Protein AF-A0A6V7JBJ7-F1 (afdb_monomer)

InterPro domains:
  IPR001464 Annexin [PR00196] (6-22)
  IPR001464 Annexin [PR00196] (33-54)
  IPR018502 Annexin repeat [PF00191] (28-67)
  IPR018502 Annexin repeat [PS51897] (1-23)
  IPR018502 Annexin repeat [PS51897] (24-68)
  IPR037104 Annexin superfamily [G3DSA:1.10.220.10] (25-68)
  IPR037104 Annexin superfamily [SSF47874] (1-67)

Foldseek 3Di:
DVLVVLVVPDDDPVSVVVNLVVDDPLLSLLVLCCVQPVDDHGPVVSVCVDVVPDDPVSVVSNVVNNVD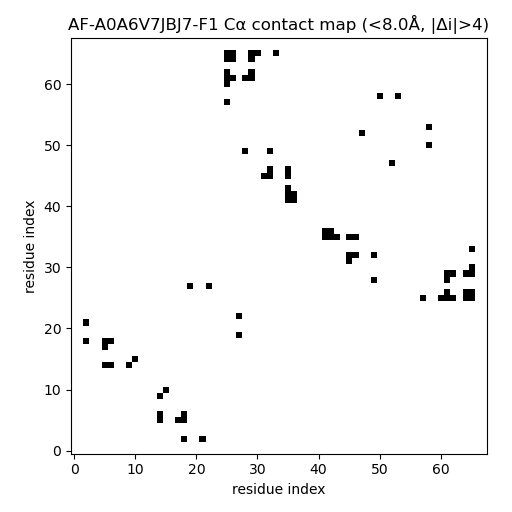

Structure (mmCIF, N/CA/C/O backbone):
data_AF-A0A6V7JBJ7-F1
#
_entry.id   AF-A0A6V7JBJ7-F1
#
loop_
_atom_site.group_PDB
_atom_site.id
_atom_site.type_symbol
_atom_site.label_atom_id
_atom_site.label_alt_id
_atom_site.label_comp_id
_atom_site.label_asym_id
_atom_site.label_entity_id
_atom_site.label_seq_id
_atom_site.pdbx_PDB_ins_code
_atom_site.Cartn_x
_atom_site.Cartn_y
_atom_site.Cartn_z
_atom_site.occupancy
_atom_site.B_iso_or_equiv
_atom_site.auth_seq_id
_atom_site.auth_comp_id
_atom_site.auth_asym_id
_atom_site.auth_atom_id
_atom_site.pdbx_PDB_model_num
ATOM 1 N N . GLU A 1 1 ? -6.948 -3.806 18.475 1.00 81.69 1 GLU A N 1
ATOM 2 C CA . GLU A 1 1 ? -7.227 -2.705 19.417 1.00 81.69 1 GLU A CA 1
ATOM 3 C C . GLU A 1 1 ? -7.075 -1.355 18.726 1.00 81.69 1 GLU A C 1
ATOM 5 O O . GLU A 1 1 ? -8.037 -0.963 18.092 1.00 81.69 1 GLU A O 1
ATOM 10 N N . LEU A 1 2 ? -5.890 -0.740 18.623 1.00 92.62 2 LEU A N 1
ATOM 11 C CA . LEU A 1 2 ? -5.780 0.644 18.119 1.00 92.62 2 LEU A CA 1
ATOM 12 C C . LEU A 1 2 ? -6.390 0.922 16.725 1.00 92.62 2 LEU A C 1
ATOM 14 O O . LEU A 1 2 ? -7.147 1.870 16.580 1.00 92.62 2 LEU A O 1
ATOM 18 N N . ILE A 1 3 ? -6.126 0.103 15.696 1.00 94.06 3 ILE A N 1
ATOM 19 C CA . ILE A 1 3 ? -6.730 0.317 14.358 1.00 94.06 3 ILE A CA 1
ATOM 20 C C . ILE A 1 3 ? -8.262 0.229 14.413 1.00 94.06 3 ILE A C 1
ATOM 22 O O . ILE A 1 3 ? -8.946 0.948 13.695 1.00 94.06 3 ILE A O 1
ATOM 26 N N . LYS A 1 4 ? -8.807 -0.654 15.254 1.00 95.12 4 LYS A N 1
ATOM 27 C CA . LYS A 1 4 ? -10.255 -0.814 15.403 1.00 95.12 4 LYS A CA 1
ATOM 28 C C . LYS A 1 4 ? -10.867 0.431 16.044 1.00 95.12 4 LYS A C 1
ATOM 30 O O . LYS A 1 4 ? -11.896 0.884 15.563 1.00 95.12 4 LYS A O 1
ATOM 35 N N . ASP A 1 5 ? -10.208 0.979 17.060 1.00 96.69 5 ASP A N 1
ATOM 36 C CA . ASP A 1 5 ? -10.659 2.193 17.744 1.00 96.69 5 ASP A CA 1
ATOM 37 C C . ASP A 1 5 ? -10.594 3.404 16.801 1.00 96.69 5 ASP A C 1
ATOM 39 O O . ASP A 1 5 ? -11.537 4.181 16.710 1.00 96.69 5 ASP A O 1
ATOM 43 N N . LEU A 1 6 ? -9.527 3.524 16.000 1.00 96.50 6 LEU A N 1
ATOM 44 C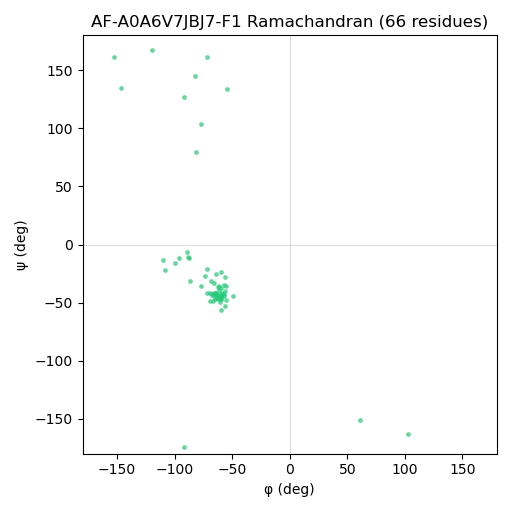 CA . LEU A 1 6 ? -9.439 4.572 14.978 1.00 96.50 6 LEU A CA 1
ATOM 45 C C . LEU A 1 6 ? -10.614 4.499 13.991 1.00 96.50 6 LEU A C 1
ATOM 47 O O . LEU A 1 6 ? -11.211 5.527 13.684 1.00 96.50 6 LEU A O 1
ATOM 51 N N . LYS A 1 7 ? -10.989 3.293 13.553 1.00 96.12 7 LYS A N 1
ATOM 52 C CA . LYS A 1 7 ? -12.130 3.078 12.649 1.00 96.12 7 LYS A CA 1
ATOM 53 C C . LYS A 1 7 ? -13.504 3.288 13.292 1.00 96.12 7 LYS A C 1
ATOM 55 O O . LYS A 1 7 ? -14.477 3.451 12.567 1.00 96.12 7 LYS A O 1
ATOM 60 N N . SER A 1 8 ? -13.629 3.223 14.621 1.00 97.50 8 SER A N 1
ATOM 61 C CA . SER A 1 8 ? -14.907 3.510 15.292 1.00 97.50 8 SER A CA 1
ATOM 62 C C . SER A 1 8 ? -15.091 4.995 15.586 1.00 97.50 8 SER A C 1
ATOM 64 O O . SER A 1 8 ? -16.223 5.472 15.579 1.00 97.50 8 SER A O 1
ATOM 66 N N . GLU A 1 9 ? -13.993 5.715 15.833 1.00 97.69 9 GLU A N 1
ATOM 67 C CA . GLU A 1 9 ? -14.022 7.116 16.271 1.00 97.69 9 GLU A CA 1
ATOM 68 C C . GLU A 1 9 ? -13.776 8.135 15.148 1.00 97.69 9 GLU A C 1
ATOM 70 O O . GLU A 1 9 ? -14.041 9.325 15.325 1.00 97.69 9 GLU A O 1
ATOM 75 N N . THR A 1 10 ? -13.247 7.709 13.999 1.00 98.06 10 THR A N 1
ATOM 76 C CA . THR A 1 10 ? -12.981 8.592 12.850 1.00 98.06 10 THR A CA 1
ATOM 77 C C . THR A 1 10 ? -13.772 8.151 11.621 1.00 98.06 10 THR A C 1
ATOM 79 O O . THR A 1 10 ? -14.423 7.115 11.649 1.00 98.06 10 THR A O 1
ATOM 82 N N . SER A 1 11 ? -13.829 8.992 10.582 1.00 97.56 11 SER A N 1
ATOM 83 C CA . SER A 1 11 ? -14.507 8.645 9.325 1.00 97.56 11 SER A CA 1
ATOM 84 C C . SER A 1 11 ? -13.926 9.385 8.118 1.00 97.56 11 SER A C 1
ATOM 86 O O . SER A 1 11 ? -13.257 10.417 8.256 1.00 97.56 11 SER A O 1
ATOM 88 N N . GLY A 1 12 ? -14.202 8.853 6.924 1.00 97.56 12 GLY A N 1
ATOM 89 C CA . GLY A 1 12 ? -13.779 9.417 5.640 1.00 97.56 12 GLY A CA 1
ATOM 90 C C . GLY A 1 12 ? -12.257 9.503 5.500 1.00 97.56 12 GLY A C 1
ATOM 91 O O . GLY A 1 12 ? -11.520 8.752 6.131 1.00 97.56 12 GLY A O 1
ATOM 92 N N . ASN A 1 13 ? -11.776 10.482 4.728 1.00 97.62 13 ASN A N 1
ATOM 93 C CA . ASN A 1 13 ? -10.349 10.620 4.405 1.00 97.62 13 ASN A CA 1
ATOM 94 C C . ASN A 1 13 ? -9.430 10.710 5.638 1.00 97.62 13 ASN A C 1
ATOM 96 O O . ASN A 1 13 ? -8.252 10.365 5.560 1.00 97.62 13 ASN A O 1
ATOM 100 N N . PHE A 1 14 ? -9.938 11.210 6.770 1.00 97.56 14 PHE A N 1
ATOM 101 C CA . PHE A 1 14 ? -9.155 11.288 8.001 1.00 97.56 14 PHE A CA 1
ATOM 102 C C . PHE A 1 14 ? -8.937 9.905 8.624 1.00 97.56 14 PHE A C 1
ATOM 104 O O . PHE A 1 14 ? -7.817 9.600 9.029 1.00 97.56 14 PHE 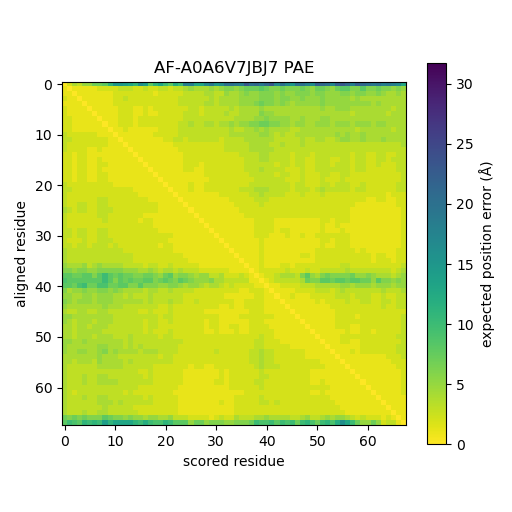A O 1
ATOM 111 N N . GLU A 1 15 ? -9.968 9.056 8.641 1.00 97.56 15 GLU A N 1
ATOM 112 C CA . GLU A 1 15 ? -9.834 7.654 9.056 1.00 97.56 15 GLU A CA 1
ATOM 113 C C . GLU A 1 15 ? -8.853 6.916 8.149 1.00 97.56 15 GLU A C 1
ATOM 115 O O . GLU A 1 15 ? -7.918 6.281 8.640 1.00 97.56 15 GLU A O 1
ATOM 120 N N . ASP A 1 16 ? -9.030 7.049 6.833 1.00 96.62 16 ASP A N 1
ATOM 121 C CA . ASP A 1 16 ? -8.202 6.357 5.846 1.00 96.62 16 ASP A CA 1
ATOM 122 C C . ASP A 1 16 ? -6.719 6.689 6.028 1.00 96.62 16 ASP A C 1
ATOM 124 O O . ASP A 1 16 ? -5.879 5.785 6.065 1.00 96.62 16 ASP A O 1
ATOM 128 N N . LEU A 1 17 ? -6.397 7.972 6.234 1.00 97.25 17 LEU A N 1
ATOM 129 C CA . LEU A 1 17 ? -5.032 8.420 6.496 1.00 97.25 17 LEU A CA 1
ATOM 130 C C . LEU A 1 17 ? -4.473 7.825 7.794 1.00 97.25 17 LEU A C 1
ATOM 132 O O . LEU A 1 17 ? -3.349 7.322 7.801 1.00 97.25 17 LEU A O 1
ATOM 136 N N . LEU A 1 18 ? -5.229 7.862 8.893 1.00 97.62 18 LEU A N 1
ATOM 137 C CA . LEU A 1 18 ? -4.756 7.330 10.174 1.00 97.62 18 LEU A CA 1
ATOM 138 C C . LEU A 1 18 ? -4.527 5.819 10.101 1.00 97.62 18 LEU A C 1
ATOM 140 O O . LEU A 1 18 ? -3.510 5.324 10.586 1.00 97.62 18 LEU A O 1
ATOM 144 N N . VAL A 1 19 ? -5.429 5.082 9.454 1.00 96.69 19 VAL A N 1
ATOM 145 C CA . VAL A 1 19 ? -5.268 3.639 9.245 1.00 96.69 19 VAL A CA 1
ATOM 146 C C . VAL A 1 19 ? -4.060 3.355 8.349 1.00 96.69 19 VAL A C 1
ATOM 148 O O . VAL A 1 19 ? -3.282 2.449 8.662 1.00 96.69 19 VAL A O 1
ATOM 151 N N . ALA A 1 20 ? -3.852 4.137 7.286 1.00 96.81 20 ALA A N 1
ATOM 152 C CA . ALA A 1 20 ? -2.681 4.020 6.417 1.00 96.81 20 ALA A CA 1
ATOM 153 C C . ALA A 1 20 ? -1.372 4.229 7.194 1.00 96.81 20 ALA A C 1
ATOM 155 O O . ALA A 1 20 ? -0.473 3.396 7.108 1.00 96.81 20 ALA A O 1
ATOM 156 N N . MET A 1 21 ? -1.295 5.267 8.034 1.00 96.62 21 MET A N 1
ATOM 157 C CA . MET A 1 21 ? -0.111 5.552 8.859 1.00 96.62 21 MET A CA 1
ATOM 158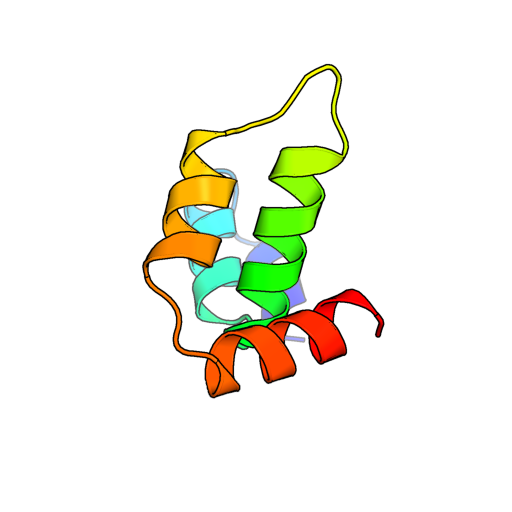 C C . MET A 1 21 ? 0.193 4.463 9.897 1.00 96.62 21 MET A C 1
ATOM 160 O O . MET A 1 21 ? 1.341 4.309 10.310 1.00 96.62 21 MET A O 1
ATOM 164 N N . MET A 1 22 ? -0.818 3.699 10.315 1.00 96.25 22 MET A N 1
ATOM 165 C CA . MET A 1 22 ? -0.664 2.577 11.245 1.00 96.25 22 MET A CA 1
ATOM 166 C C . MET A 1 22 ? -0.381 1.240 10.545 1.00 96.25 22 MET A C 1
ATOM 168 O O . MET A 1 22 ? -0.123 0.240 11.219 1.00 96.25 22 MET A O 1
ATOM 172 N N . THR A 1 23 ? -0.441 1.197 9.211 1.00 95.81 23 THR A N 1
ATOM 173 C CA . THR A 1 23 ? -0.249 -0.023 8.423 1.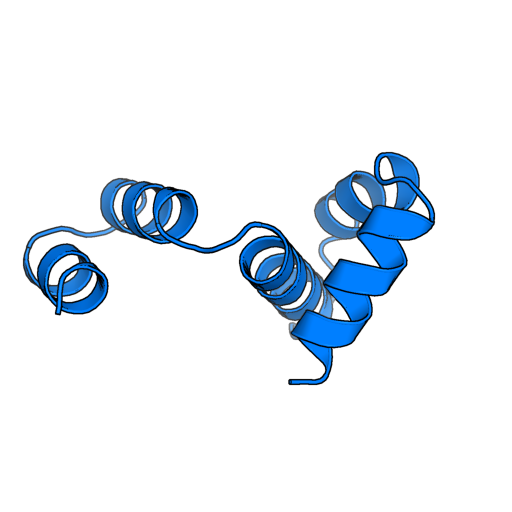00 95.81 23 THR A CA 1
ATOM 174 C C . THR A 1 23 ? 1.222 -0.162 8.021 1.00 95.81 23 THR A C 1
ATOM 176 O O . THR A 1 23 ? 1.782 0.757 7.423 1.00 95.81 23 THR A O 1
ATOM 179 N N . PRO A 1 24 ? 1.878 -1.306 8.294 1.00 97.06 24 PRO A N 1
ATOM 180 C CA . PRO A 1 24 ? 3.226 -1.554 7.797 1.00 97.06 24 PRO A CA 1
ATOM 181 C C . PRO A 1 24 ? 3.312 -1.402 6.275 1.00 97.06 24 PRO A C 1
ATOM 183 O O . PRO A 1 24 ? 2.491 -1.949 5.538 1.00 97.06 24 PRO A O 1
ATOM 186 N N . LEU A 1 25 ? 4.343 -0.693 5.804 1.00 97.31 25 LEU A N 1
ATOM 187 C CA . LEU A 1 25 ? 4.475 -0.290 4.397 1.00 97.31 25 LEU A CA 1
ATOM 188 C C . LEU A 1 25 ? 4.256 -1.425 3.382 1.00 97.31 25 LEU A C 1
ATOM 190 O O . LEU A 1 25 ? 3.507 -1.205 2.433 1.00 97.31 25 LEU A O 1
ATOM 194 N N . PRO A 1 26 ? 4.810 -2.644 3.557 1.00 97.94 26 PRO A N 1
ATOM 195 C CA . PRO A 1 26 ? 4.562 -3.723 2.602 1.00 97.94 26 PRO A CA 1
ATOM 196 C C . PRO A 1 26 ? 3.083 -4.092 2.460 1.00 97.94 26 PRO A C 1
ATOM 198 O O . PRO A 1 26 ? 2.627 -4.379 1.359 1.00 97.94 26 PRO A O 1
ATOM 201 N N . GLN A 1 27 ? 2.332 -4.063 3.562 1.00 98.19 27 GLN A N 1
ATOM 202 C CA . GLN A 1 27 ? 0.903 -4.384 3.586 1.00 98.19 27 GLN A CA 1
ATOM 203 C C . GLN A 1 27 ? 0.071 -3.228 3.032 1.00 98.19 27 GLN A C 1
ATOM 205 O O . GLN A 1 27 ? -0.912 -3.468 2.335 1.00 98.19 27 GLN A O 1
ATOM 210 N N . TYR A 1 28 ? 0.491 -1.985 3.291 1.00 97.94 28 TYR A N 1
ATOM 211 C CA . TYR A 1 28 ? -0.112 -0.802 2.685 1.00 97.94 28 TYR A CA 1
ATOM 212 C C . TYR A 1 28 ? 0.005 -0.861 1.157 1.00 97.94 28 TYR A C 1
ATOM 214 O O . TYR A 1 28 ? -1.011 -0.901 0.472 1.00 97.94 28 TYR A O 1
ATOM 222 N N . TYR A 1 29 ? 1.221 -0.995 0.618 1.00 98.25 29 TYR A N 1
ATOM 223 C CA . TYR A 1 29 ? 1.422 -1.088 -0.831 1.00 98.25 29 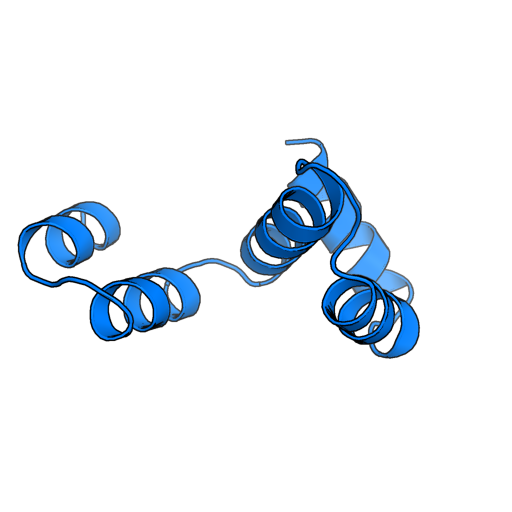TYR A CA 1
ATOM 224 C C . TYR A 1 29 ? 0.751 -2.318 -1.444 1.00 98.25 29 TYR A C 1
ATOM 226 O O . TYR A 1 29 ? 0.211 -2.227 -2.541 1.00 98.25 29 TYR A O 1
ATOM 234 N N . ALA A 1 30 ? 0.730 -3.458 -0.748 1.00 98.25 30 ALA A N 1
AT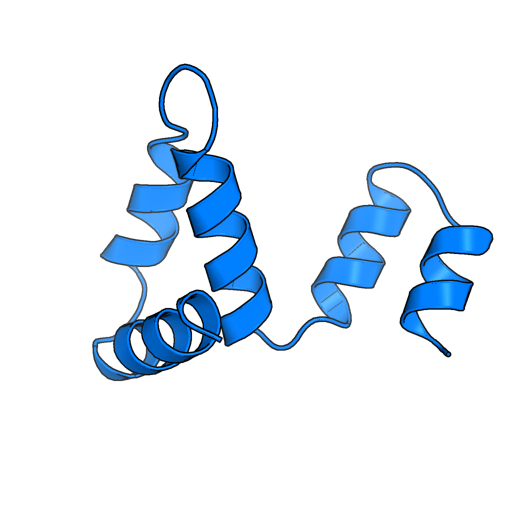OM 235 C CA . ALA A 1 30 ? -0.007 -4.625 -1.221 1.00 98.25 30 ALA A CA 1
ATOM 236 C C . ALA A 1 30 ? -1.513 -4.339 -1.364 1.00 98.25 30 ALA A C 1
ATOM 238 O O . ALA A 1 30 ? -2.115 -4.708 -2.375 1.00 98.25 30 ALA A O 1
ATOM 239 N N . LYS A 1 31 ? -2.110 -3.640 -0.390 1.00 97.50 31 LYS A N 1
ATOM 240 C CA . LYS A 1 31 ? -3.513 -3.216 -0.439 1.00 97.50 31 LYS A CA 1
ATOM 241 C C . LYS A 1 31 ? -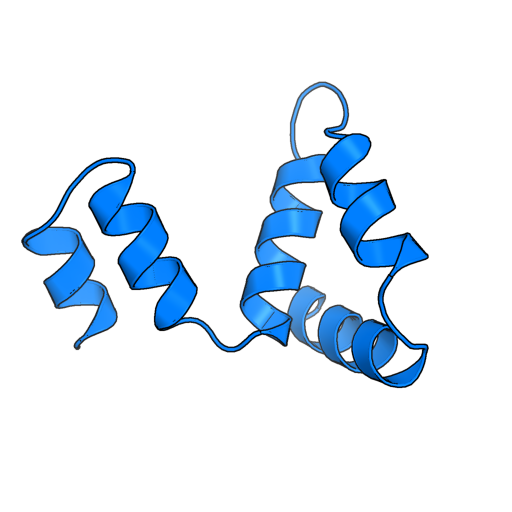3.766 -2.217 -1.572 1.00 97.50 31 LYS A C 1
ATOM 243 O O . LYS A 1 31 ? -4.732 -2.406 -2.306 1.00 97.50 31 LYS A O 1
ATOM 248 N N . GLU A 1 32 ? -2.905 -1.214 -1.745 1.00 97.62 32 GLU A N 1
ATOM 249 C CA . GLU A 1 32 ? -3.029 -0.224 -2.828 1.00 97.62 32 GLU A CA 1
ATOM 250 C C . GLU A 1 32 ? -2.924 -0.885 -4.209 1.00 97.62 32 GLU A C 1
ATOM 252 O O . GLU A 1 32 ? -3.775 -0.669 -5.069 1.00 97.62 32 GLU A O 1
ATOM 257 N N . LEU A 1 33 ? -1.957 -1.791 -4.401 1.00 97.88 33 LEU A N 1
ATOM 258 C CA . LEU A 1 33 ? -1.840 -2.583 -5.629 1.00 97.88 33 LEU A CA 1
ATOM 259 C C . LEU A 1 33 ? -3.078 -3.461 -5.862 1.00 97.88 33 LEU A C 1
ATOM 261 O O . LEU A 1 33 ? -3.525 -3.611 -6.998 1.00 97.88 33 LEU A O 1
ATOM 265 N N . HIS A 1 34 ? -3.645 -4.057 -4.809 1.00 97.62 34 HIS A N 1
ATOM 266 C CA . HIS A 1 34 ? -4.862 -4.857 -4.935 1.00 97.62 34 HIS A CA 1
ATOM 267 C C . HIS A 1 34 ? -6.048 -3.993 -5.363 1.00 97.62 34 HIS A C 1
ATOM 269 O O . HIS A 1 34 ? -6.746 -4.365 -6.303 1.00 97.62 34 HIS A O 1
ATOM 275 N N . HIS A 1 35 ? -6.248 -2.838 -4.724 1.00 96.50 35 HIS A N 1
ATOM 276 C CA . HIS A 1 35 ? -7.307 -1.901 -5.098 1.00 96.50 35 HIS A CA 1
ATOM 277 C C . HIS A 1 35 ? -7.158 -1.409 -6.536 1.00 96.50 35 HIS A C 1
ATOM 279 O O . HIS A 1 35 ? -8.130 -1.437 -7.287 1.00 96.50 35 HIS A O 1
ATOM 285 N N . ALA A 1 36 ? -5.937 -1.056 -6.942 1.00 97.69 36 ALA A N 1
ATOM 286 C CA . ALA A 1 36 ? -5.662 -0.584 -8.291 1.00 97.69 36 ALA A CA 1
ATOM 287 C C . ALA A 1 36 ? -6.015 -1.613 -9.380 1.00 97.69 36 ALA A C 1
ATOM 289 O O . ALA A 1 36 ? -6.253 -1.221 -10.520 1.00 97.69 36 ALA A O 1
ATOM 290 N N . MET A 1 37 ? -6.055 -2.913 -9.051 1.00 97.06 37 MET A N 1
ATOM 291 C CA . MET A 1 37 ? -6.302 -4.010 -9.999 1.00 97.06 37 MET A CA 1
ATOM 292 C C . MET A 1 37 ? -7.655 -4.723 -9.834 1.00 97.06 37 MET A C 1
ATOM 294 O O . MET A 1 37 ? -8.021 -5.509 -10.706 1.00 97.06 37 MET A O 1
ATOM 298 N N . SER A 1 38 ? -8.386 -4.527 -8.732 1.00 96.62 38 SER A N 1
ATOM 299 C CA . SER A 1 38 ? -9.561 -5.354 -8.397 1.00 96.62 38 SER A CA 1
ATOM 300 C C . SER A 1 38 ? -10.887 -4.877 -9.006 1.00 96.62 38 SER A C 1
ATOM 302 O O . SER A 1 38 ? -11.877 -5.611 -8.961 1.00 96.62 38 SER A O 1
ATOM 304 N N . GLY A 1 39 ? -10.927 -3.665 -9.566 1.00 92.25 39 GLY A N 1
ATOM 305 C CA . GLY A 1 39 ? -12.132 -3.038 -10.115 1.00 92.25 39 GLY A CA 1
ATOM 306 C C . GLY A 1 39 ? -12.377 -3.273 -11.611 1.00 92.25 39 GLY A C 1
ATOM 307 O O . GLY A 1 39 ? -11.668 -4.010 -12.294 1.00 92.25 39 GLY A O 1
ATOM 308 N N . ILE A 1 40 ? -13.407 -2.604 -12.147 1.00 92.56 40 ILE A N 1
ATOM 309 C CA . ILE A 1 40 ? -13.611 -2.502 -13.600 1.00 92.56 40 ILE A CA 1
ATOM 310 C C . ILE A 1 40 ? -12.623 -1.464 -14.129 1.00 92.56 40 ILE A C 1
ATOM 312 O O . ILE A 1 40 ? -12.829 -0.263 -13.967 1.00 92.56 40 ILE A O 1
ATOM 316 N N . GLY A 1 41 ? -11.557 -1.944 -14.761 1.00 94.31 41 GLY A N 1
ATOM 317 C CA . GLY A 1 41 ? -10.439 -1.117 -15.201 1.00 94.31 41 GLY A CA 1
ATOM 318 C C . GLY A 1 41 ? -9.245 -1.251 -14.263 1.00 94.31 41 GLY A C 1
ATOM 319 O O . GLY A 1 41 ? -9.130 -2.215 -13.509 1.00 94.31 41 GLY A O 1
ATOM 320 N N . THR A 1 42 ? -8.313 -0.312 -14.354 1.00 96.81 42 THR A N 1
ATOM 321 C CA . THR A 1 42 ? -7.078 -0.342 -13.572 1.00 96.81 42 THR A CA 1
ATOM 322 C C . THR A 1 42 ? -6.665 1.081 -13.231 1.00 96.81 42 THR A C 1
ATOM 324 O O . THR A 1 42 ? -6.670 1.950 -14.102 1.00 96.81 42 THR A O 1
ATOM 327 N N . GLU A 1 43 ? -6.291 1.328 -11.978 1.00 97.19 43 GLU A N 1
ATOM 328 C CA . GLU A 1 43 ? -5.713 2.611 -11.572 1.00 97.19 43 GLU A CA 1
ATOM 329 C C . GLU A 1 43 ? -4.221 2.640 -11.917 1.00 97.19 43 GLU A C 1
ATOM 331 O O . GLU A 1 43 ? -3.336 2.408 -11.091 1.00 97.19 43 GLU A O 1
ATOM 336 N N . GLU A 1 44 ? -3.942 2.902 -13.192 1.00 97.38 44 GLU A N 1
ATOM 337 C CA . GLU A 1 44 ? -2.599 2.843 -13.779 1.00 97.38 44 GLU A CA 1
ATOM 338 C C . GLU A 1 44 ? -1.598 3.757 -13.061 1.00 97.38 44 GLU A C 1
ATOM 340 O O . GLU A 1 44 ? -0.440 3.380 -12.894 1.00 97.38 44 GLU A O 1
ATOM 345 N N . CYS A 1 45 ? -2.038 4.924 -12.579 1.00 98.06 45 CYS A N 1
ATOM 346 C CA . CYS A 1 45 ? -1.185 5.855 -11.838 1.00 98.06 45 CYS A CA 1
ATOM 347 C C . CYS A 1 45 ? -0.593 5.221 -10.570 1.00 98.06 45 CYS A C 1
ATOM 349 O O . CYS A 1 45 ? 0.601 5.375 -10.327 1.00 98.06 45 CYS A O 1
ATOM 351 N N . VAL A 1 46 ? -1.394 4.469 -9.804 1.00 97.44 46 VAL A N 1
ATOM 352 C CA . VAL A 1 46 ? -0.942 3.795 -8.573 1.00 97.44 46 VAL A CA 1
ATOM 353 C C . VAL A 1 46 ? 0.047 2.681 -8.912 1.00 97.44 46 VAL A C 1
ATOM 355 O O . VAL A 1 46 ? 1.100 2.566 -8.285 1.00 97.44 46 VAL A O 1
ATOM 358 N N . LEU A 1 47 ? -0.250 1.888 -9.947 1.00 97.06 47 LEU A N 1
ATOM 359 C CA . LEU A 1 47 ? 0.664 0.841 -10.410 1.00 97.06 47 LEU A CA 1
ATOM 360 C C . LEU A 1 47 ? 2.013 1.417 -10.845 1.00 97.06 47 LEU A C 1
ATOM 362 O O . LEU A 1 47 ? 3.052 0.890 -10.451 1.00 97.06 47 LEU A O 1
ATOM 366 N N . ILE A 1 48 ? 2.002 2.487 -11.642 1.00 98.00 48 ILE A N 1
ATOM 367 C CA . ILE A 1 48 ? 3.220 3.146 -12.122 1.00 98.00 48 ILE A CA 1
ATOM 368 C C . ILE A 1 48 ? 4.010 3.711 -10.942 1.00 98.00 48 ILE A C 1
ATOM 370 O O . ILE A 1 48 ? 5.216 3.486 -10.865 1.00 98.00 48 ILE A O 1
ATOM 374 N N . GLU A 1 49 ? 3.352 4.396 -10.007 1.00 97.62 49 GLU A N 1
ATOM 375 C CA . GLU A 1 49 ? 4.014 4.965 -8.833 1.00 97.62 49 GLU A CA 1
ATOM 376 C C . GLU A 1 49 ? 4.756 3.888 -8.038 1.00 97.62 49 GLU A C 1
ATOM 378 O O . GLU A 1 49 ? 5.964 4.002 -7.829 1.00 97.62 49 GLU A O 1
ATOM 383 N N . VAL A 1 50 ? 4.079 2.799 -7.667 1.00 96.56 50 VAL A N 1
ATOM 384 C CA . VAL A 1 50 ? 4.694 1.742 -6.855 1.00 96.56 50 VAL A CA 1
ATOM 385 C C . VAL A 1 50 ? 5.755 0.975 -7.649 1.00 96.56 50 VAL A C 1
ATOM 387 O O . VAL A 1 50 ? 6.878 0.796 -7.180 1.00 96.56 50 VAL A O 1
ATOM 390 N N . MET A 1 51 ? 5.441 0.534 -8.869 1.00 95.62 51 MET A N 1
ATOM 391 C CA . MET A 1 51 ? 6.333 -0.349 -9.630 1.00 95.62 51 MET A CA 1
ATOM 392 C C . MET A 1 51 ? 7.563 0.369 -10.191 1.00 95.62 51 MET A C 1
ATOM 394 O O . MET A 1 51 ? 8.591 -0.276 -10.394 1.00 95.62 51 MET A O 1
ATOM 398 N N . CYS A 1 52 ? 7.482 1.678 -10.451 1.00 97.62 52 CYS A N 1
ATOM 399 C CA . CYS A 1 52 ? 8.590 2.434 -11.035 1.00 97.62 52 CYS A CA 1
ATOM 400 C C . CYS A 1 52 ? 9.457 3.175 -10.009 1.00 97.62 52 CYS A C 1
ATOM 402 O O . CYS A 1 52 ? 10.530 3.647 -10.386 1.00 97.62 52 CYS A O 1
ATOM 404 N N . THR A 1 53 ? 9.037 3.289 -8.743 1.00 97.81 53 THR A N 1
ATOM 405 C CA . THR A 1 53 ? 9.819 3.996 -7.707 1.00 97.81 53 THR A CA 1
ATOM 406 C C . THR A 1 53 ? 10.452 3.076 -6.664 1.00 97.81 53 THR A C 1
ATOM 408 O O . THR A 1 53 ? 11.447 3.461 -6.051 1.00 97.81 53 THR A O 1
ATOM 411 N N . MET A 1 54 ? 9.933 1.858 -6.483 1.00 97.38 54 MET A N 1
ATOM 412 C CA . MET A 1 54 ? 10.442 0.909 -5.491 1.00 97.38 54 MET A CA 1
ATOM 413 C C . MET A 1 54 ? 11.670 0.139 -5.994 1.00 97.38 54 MET A C 1
ATOM 415 O O . MET A 1 54 ? 11.775 -0.250 -7.159 1.00 97.38 54 MET A O 1
ATOM 419 N N . SER A 1 55 ? 12.595 -0.151 -5.085 1.00 98.38 55 SER A N 1
ATOM 420 C CA . SER A 1 55 ? 13.734 -1.033 -5.337 1.00 98.38 55 SER A CA 1
ATOM 421 C C . SER A 1 55 ? 13.313 -2.504 -5.456 1.00 98.38 55 SER A C 1
ATOM 423 O O . SER A 1 55 ? 12.278 -2.933 -4.945 1.00 98.38 55 SER A O 1
ATOM 425 N N . ASN A 1 56 ? 14.181 -3.333 -6.047 1.00 98.19 56 ASN A N 1
ATOM 426 C CA . ASN A 1 56 ? 13.955 -4.783 -6.148 1.00 98.19 56 ASN A CA 1
ATOM 427 C C . ASN A 1 56 ? 13.703 -5.451 -4.787 1.00 98.19 56 ASN A C 1
ATOM 429 O O . ASN A 1 56 ? 12.917 -6.394 -4.696 1.00 98.19 56 ASN A O 1
ATOM 433 N N . HIS A 1 57 ? 14.378 -4.979 -3.736 1.00 98.25 57 HIS A N 1
ATOM 434 C CA . HIS A 1 57 ? 14.173 -5.485 -2.383 1.00 98.25 57 HIS A CA 1
ATOM 435 C C . HIS A 1 57 ? 12.769 -5.132 -1.877 1.00 98.25 57 HIS A C 1
ATOM 437 O O . HIS A 1 57 ? 12.050 -6.013 -1.413 1.00 98.25 57 HIS A O 1
ATOM 443 N N . GLU A 1 58 ? 12.352 -3.872 -2.012 1.00 98.31 58 GLU A N 1
ATOM 444 C CA . GLU A 1 58 ? 11.016 -3.422 -1.601 1.00 98.31 58 GLU A CA 1
ATOM 445 C C . GLU A 1 58 ? 9.914 -4.166 -2.357 1.00 98.31 58 GLU A C 1
ATOM 447 O O . GLU A 1 58 ? 9.015 -4.712 -1.721 1.00 98.31 58 GLU A O 1
ATOM 452 N N . ILE A 1 59 ? 10.034 -4.306 -3.683 1.00 98.12 59 ILE A N 1
ATOM 453 C CA . ILE A 1 59 ? 9.098 -5.094 -4.500 1.00 98.12 59 ILE A CA 1
ATOM 454 C C . ILE A 1 59 ? 9.001 -6.541 -4.008 1.00 98.12 59 ILE A C 1
ATOM 45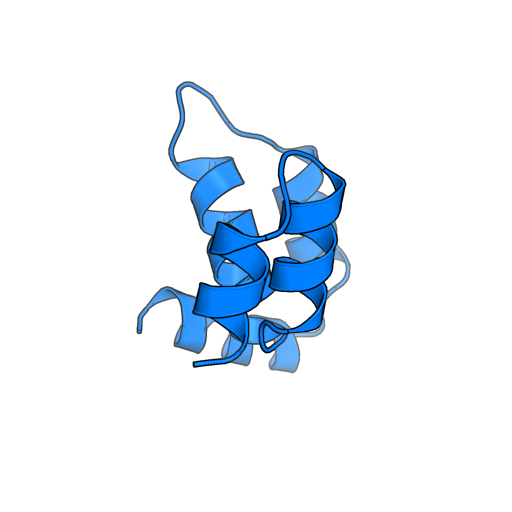6 O O . ILE A 1 59 ? 7.907 -7.106 -3.951 1.00 98.12 59 ILE A O 1
ATOM 460 N N . HIS A 1 60 ? 10.119 -7.158 -3.616 1.00 98.19 60 HIS A N 1
ATOM 461 C CA . HIS A 1 60 ? 10.101 -8.517 -3.084 1.00 98.19 60 HIS A CA 1
ATOM 462 C C . HIS A 1 60 ? 9.320 -8.612 -1.765 1.00 98.19 60 HIS A C 1
ATOM 464 O O . HIS A 1 60 ? 8.530 -9.541 -1.591 1.00 98.19 60 HIS A O 1
ATOM 470 N N . VAL A 1 61 ? 9.495 -7.646 -0.861 1.00 98.31 61 VAL A N 1
ATOM 471 C CA . VAL A 1 61 ? 8.771 -7.603 0.418 1.00 98.31 61 VAL A CA 1
ATOM 472 C C . VAL A 1 61 ? 7.281 -7.300 0.203 1.00 98.31 61 VAL A C 1
ATOM 474 O O . VAL A 1 61 ? 6.436 -7.967 0.798 1.00 98.31 61 VAL A O 1
ATOM 477 N N . ILE A 1 62 ? 6.939 -6.367 -0.694 1.00 98.31 62 ILE A N 1
ATOM 478 C CA . ILE A 1 62 ? 5.545 -6.060 -1.069 1.00 98.31 62 ILE A CA 1
ATOM 479 C C . ILE A 1 62 ? 4.869 -7.302 -1.656 1.00 98.31 62 ILE A C 1
ATOM 481 O O . ILE A 1 62 ? 3.756 -7.644 -1.265 1.00 98.31 62 ILE A O 1
ATOM 485 N N . ARG A 1 63 ? 5.558 -8.039 -2.537 1.00 98.00 63 ARG A N 1
ATOM 486 C CA . ARG A 1 63 ? 5.049 -9.294 -3.105 1.00 98.00 63 ARG A CA 1
ATOM 487 C C . ARG A 1 63 ? 4.743 -10.336 -2.029 1.00 98.00 63 ARG A C 1
ATOM 489 O O . ARG A 1 63 ? 3.735 -11.027 -2.139 1.00 98.00 63 ARG A O 1
ATOM 496 N N . GLN A 1 64 ? 5.606 -10.480 -1.022 1.00 98.25 64 GLN A N 1
ATOM 497 C CA . GLN A 1 64 ? 5.346 -11.398 0.092 1.00 98.25 64 GLN A CA 1
ATOM 498 C C . GLN A 1 64 ? 4.101 -10.975 0.877 1.00 98.25 64 GLN A C 1
ATOM 500 O O . GLN A 1 64 ? 3.268 -11.823 1.176 1.00 98.25 64 GLN A O 1
ATOM 505 N N . ALA A 1 65 ? 3.950 -9.677 1.157 1.00 98.19 65 ALA A N 1
ATOM 506 C CA . ALA A 1 65 ? 2.779 -9.142 1.849 1.00 98.19 65 ALA A CA 1
ATOM 507 C C . ALA A 1 65 ? 1.482 -9.281 1.034 1.00 98.19 65 ALA A C 1
ATOM 509 O O . ALA A 1 65 ? 0.432 -9.497 1.618 1.00 98.19 65 ALA A O 1
ATOM 510 N N . TYR A 1 66 ? 1.551 -9.195 -0.297 1.00 97.75 66 TYR A N 1
ATOM 511 C CA . TYR A 1 66 ? 0.398 -9.377 -1.187 1.00 97.75 66 TYR A CA 1
ATOM 512 C C . TYR A 1 66 ? -0.123 -10.820 -1.210 1.00 97.75 66 TYR A C 1
ATOM 514 O O . TYR A 1 66 ? -1.305 -11.053 -1.441 1.00 97.75 66 TYR A O 1
ATOM 522 N N . ALA A 1 67 ? 0.764 -11.798 -1.018 1.00 95.31 67 ALA A N 1
ATOM 523 C CA . ALA A 1 67 ? 0.413 -13.217 -1.034 1.00 95.31 67 ALA A CA 1
ATOM 524 C C . ALA A 1 67 ? -0.015 -13.767 0.341 1.00 95.31 67 ALA A C 1
ATOM 526 O O . ALA A 1 67 ? -0.450 -14.918 0.404 1.00 95.31 67 ALA A O 1
ATOM 527 N N . ALA A 1 68 ? 0.177 -12.988 1.410 1.00 82.94 68 ALA A N 1
ATOM 528 C CA . ALA A 1 68 ? -0.156 -13.344 2.788 1.00 82.94 68 ALA A CA 1
ATOM 529 C C . ALA A 1 68 ? -1.624 -13.034 3.105 1.00 82.94 68 ALA A C 1
ATOM 531 O O . ALA A 1 68 ? -2.246 -13.875 3.791 1.00 82.94 68 ALA A O 1
#

Nearest PDB structures (foldseek):
  1aei-assembly1_B  TM=9.527E-01  e=1.236E-04  Hydra vulgaris
  1w45-assembly1_A  TM=9.309E-01  e=4.577E-04  Homo sapiens
  2zhi-assembly1_A  TM=9.566E-01  e=5.873E-04  Rattus norvegicus
  1avc-assembly1_A  TM=9.375E-01  e=6.653E-04  Bos taurus
  1m9i-assembly1_A  TM=9.781E-01  e=1.804E-03  Homo sapiens

Secondary structure (DSSP, 8-state):
-HHHHHHHH--HHHHHHHHHHHS-HHHHHHHHHHHHHHSSS--HHHHHHHHHHS-HHHHHHHHHHHH-

pLDDT: mean 96.64, std 2.84, range [81.69, 98.38]

Organism: NCBI:txid1563983

Sequence (68 aa):
ELIKDLKSETSGNFEDLLVAMMTPLPQYYAKELHHAMSGIGTEECVLIEVMCTMSNHEIHVIRQAYAA

Radius of gyration: 13.33 Å; Cα contacts (8 Å, |Δi|>4): 42; chains: 1; bounding box: 29×25×35 Å

Solvent-accessible surface area (backbone atoms only — not comparable to full-atom values): 3940 Å² total; per-residue (Å²): 106,71,69,59,51,45,61,71,76,43,62,66,76,63,26,54,52,55,50,52,75,72,39,60,64,40,51,45,54,25,50,52,54,45,60,30,59,72,55,98,65,66,45,58,68,60,51,49,53,53,70,73,69,51,50,74,68,54,50,52,48,22,52,53,42,58,74,106

Mean predicted aligned error: 2.71 Å